Protein AF-A0A7W0RSS4-F1 (afdb_monomer)

Foldseek 3Di:
DDLQLVVLPPDDQPQPDPADDFWDKDQDKDKDKDKDKDFADPQKAWDPDDAPDWDDDPLQKTWDWDWDADPVRGIIIIIIIIIGGNRDRIDIGDRVCSVVVSVRSVSVSVRSRDDIDMDGHDPPPPPPDDDDDD

pLDDT: mean 87.84, std 14.44, range [37.19, 98.19]

Radius of gyration: 21.71 Å; Cα contacts (8 Å, |Δi|>4): 218; chains: 1; bounding box: 65×27×67 Å

Sequence (134 aa):
FVQPAFFQYGLKPLFATSDRKSEIYFHYSWFEEDSIEISLPEGYALDNPDAPMPLTAGEVSKYNVKLTRTADGRTLIYHRSFYFGDNKSVQIFPLSSYPTVKQYFEEVQKRDAHTITLKQGAATTAAGSKPPSN

Nearest PDB structures (foldseek):
  5vky-assembly1_A  TM=5.905E-01  e=3.465E+00  Saccharomyces cerevisiae JAY291
  5vky-assembly1_B  TM=4.820E-01  e=2.150E+00  Saccharomyces cerevisiae JAY291
  9gnm-assembly1_A  TM=2.982E-01  e=9.905E-01  Escherichia coli
  4im8-assembly1_A  TM=2.880E-01  e=1.504E+00  Mus musculus
  8pk0-assembly1_f  TM=1.920E-01  e=9.905E-01  Homo sapiens

Structure (mmCIF, N/CA/C/O backbone):
data_AF-A0A7W0RSS4-F1
#
_entry.id   AF-A0A7W0RSS4-F1
#
loop_
_atom_site.group_PDB
_atom_site.id
_atom_site.type_symbol
_atom_site.label_atom_id
_atom_site.label_alt_id
_atom_site.label_comp_id
_atom_site.label_asym_id
_atom_site.label_entity_id
_atom_site.label_seq_id
_atom_site.pdbx_PDB_ins_code
_atom_site.Cartn_x
_atom_site.Cartn_y
_atom_site.Cartn_z
_atom_site.occupancy
_atom_site.B_iso_or_equiv
_atom_site.auth_seq_id
_atom_site.auth_comp_id
_atom_site.auth_asym_id
_atom_site.auth_atom_id
_atom_site.pdbx_PDB_model_num
ATOM 1 N N . PHE A 1 1 ? -10.935 -8.790 13.056 1.00 89.25 1 PHE A N 1
ATOM 2 C CA . PHE A 1 1 ? -9.926 -7.927 12.413 1.00 89.25 1 PHE A CA 1
ATOM 3 C C . PHE A 1 1 ? -10.564 -7.273 11.200 1.00 89.25 1 PHE A C 1
ATOM 5 O O . PHE A 1 1 ? -11.577 -7.774 10.724 1.00 89.25 1 PHE A O 1
ATOM 12 N N . VAL A 1 2 ? -10.000 -6.172 10.722 1.00 92.94 2 VAL A N 1
ATOM 13 C CA . VAL A 1 2 ? -10.402 -5.495 9.483 1.00 92.94 2 VAL A CA 1
ATOM 14 C C . VAL A 1 2 ? -9.159 -5.249 8.633 1.00 92.94 2 VAL A C 1
ATOM 16 O O . VAL A 1 2 ? -8.091 -5.014 9.189 1.00 92.94 2 VAL A O 1
ATOM 19 N N . GLN A 1 3 ? -9.279 -5.314 7.308 1.00 95.25 3 GLN A N 1
ATOM 20 C CA . GLN A 1 3 ? -8.219 -4.912 6.379 1.00 95.25 3 GLN A CA 1
ATOM 21 C C . GLN A 1 3 ? -8.653 -3.598 5.714 1.00 95.25 3 GLN A C 1
ATOM 23 O O . GLN A 1 3 ? -9.539 -3.630 4.859 1.00 95.25 3 GLN A O 1
ATOM 28 N N . PRO A 1 4 ? -8.106 -2.441 6.132 1.00 95.88 4 PRO A N 1
ATOM 29 C CA . PRO A 1 4 ? -8.667 -1.149 5.743 1.00 95.88 4 PRO A CA 1
ATOM 30 C C . PRO A 1 4 ? -8.476 -0.780 4.274 1.00 95.88 4 PRO A C 1
ATOM 32 O O . PRO A 1 4 ? -9.284 -0.025 3.748 1.00 95.88 4 PRO A O 1
ATOM 35 N N . ALA A 1 5 ? -7.448 -1.314 3.604 1.00 96.88 5 ALA A N 1
ATOM 36 C CA . ALA A 1 5 ? -7.204 -1.108 2.176 1.00 96.88 5 ALA A CA 1
ATOM 37 C C . ALA A 1 5 ? -8.206 -1.912 1.321 1.00 96.88 5 ALA A C 1
ATOM 39 O O . ALA A 1 5 ? -7.834 -2.826 0.586 1.00 96.88 5 ALA A O 1
ATOM 40 N N . PHE A 1 6 ? -9.498 -1.605 1.454 1.00 96.31 6 PHE A N 1
ATOM 41 C CA . PHE A 1 6 ? -10.601 -2.401 0.912 1.00 96.31 6 PHE A CA 1
ATOM 42 C C . PHE A 1 6 ? -10.485 -2.631 -0.601 1.00 96.31 6 PHE A C 1
ATOM 44 O O . PHE A 1 6 ? -10.621 -3.762 -1.058 1.00 96.31 6 PHE A O 1
ATOM 51 N N . PHE A 1 7 ? -10.159 -1.589 -1.373 1.00 96.31 7 PHE A N 1
ATOM 52 C CA . PHE A 1 7 ? -10.011 -1.685 -2.833 1.00 96.31 7 PHE A CA 1
ATOM 53 C C . PHE A 1 7 ? -8.800 -2.513 -3.280 1.00 96.31 7 PHE A C 1
ATOM 55 O O . PHE A 1 7 ? -8.756 -2.971 -4.418 1.00 96.31 7 PHE A O 1
ATOM 62 N N . GLN A 1 8 ? -7.847 -2.742 -2.376 1.00 96.44 8 GLN A N 1
ATOM 63 C CA . GLN A 1 8 ? -6.639 -3.524 -2.629 1.00 96.44 8 GLN A CA 1
ATOM 64 C C . GLN A 1 8 ? -6.790 -4.984 -2.158 1.00 96.44 8 GLN A C 1
ATOM 66 O O . GLN A 1 8 ? -5.908 -5.820 -2.380 1.00 96.44 8 GLN A O 1
ATOM 71 N N . TYR A 1 9 ? -7.913 -5.318 -1.510 1.00 93.50 9 TYR A N 1
ATOM 72 C CA . TYR A 1 9 ? -8.166 -6.648 -0.970 1.00 93.50 9 TYR A CA 1
ATOM 73 C C . TYR A 1 9 ? -8.241 -7.706 -2.076 1.00 93.50 9 TYR A C 1
ATOM 75 O O . TYR A 1 9 ? -8.997 -7.586 -3.038 1.00 93.50 9 TYR A O 1
ATOM 83 N N . GLY A 1 10 ? -7.474 -8.787 -1.917 1.00 91.00 10 GLY A N 1
ATOM 84 C CA . GLY A 1 10 ? -7.508 -9.932 -2.831 1.00 91.00 10 GLY A CA 1
ATOM 85 C C . GLY A 1 10 ? -6.893 -9.680 -4.212 1.00 91.00 10 GLY A C 1
ATOM 86 O O . GLY A 1 10 ? -6.927 -10.580 -5.056 1.00 91.00 10 GLY A O 1
ATOM 87 N N . LEU A 1 11 ? -6.306 -8.502 -4.458 1.00 93.44 11 LEU A N 1
ATOM 88 C CA . LEU A 1 11 ? -5.584 -8.244 -5.699 1.00 93.44 11 LEU A CA 1
ATOM 89 C C . LEU A 1 11 ? -4.372 -9.172 -5.820 1.00 93.44 11 LEU A C 1
ATOM 91 O O . LEU A 1 11 ? -3.636 -9.420 -4.861 1.00 93.44 11 LEU A O 1
ATOM 95 N N . LYS A 1 12 ? -4.158 -9.689 -7.031 1.00 94.25 12 LYS A N 1
ATOM 96 C CA . LYS A 1 12 ? -2.971 -10.486 -7.358 1.00 94.25 12 LYS A CA 1
ATOM 97 C C . LYS A 1 12 ? -1.748 -9.569 -7.492 1.00 94.25 12 LYS A C 1
ATOM 99 O O . LYS A 1 12 ? -1.913 -8.414 -7.883 1.00 94.25 12 LYS A O 1
ATOM 104 N N . PRO A 1 13 ? -0.526 -10.074 -7.238 1.00 93.62 13 PRO A N 1
ATOM 105 C CA . PRO A 1 13 ? 0.690 -9.299 -7.463 1.00 93.62 13 PRO A CA 1
ATOM 106 C C . PRO A 1 13 ? 0.757 -8.760 -8.898 1.00 93.62 13 PRO A C 1
ATOM 108 O O . PRO A 1 13 ? 0.620 -9.528 -9.853 1.00 93.62 13 PRO A O 1
ATOM 111 N N . LEU A 1 14 ? 1.013 -7.455 -9.050 1.00 92.75 14 LEU A N 1
ATOM 112 C CA . LEU A 1 14 ? 1.128 -6.804 -10.363 1.00 92.75 14 LEU A CA 1
ATOM 113 C C . LEU A 1 14 ? 2.293 -7.381 -11.189 1.00 92.75 14 LEU A C 1
ATOM 115 O O . LEU A 1 14 ? 2.188 -7.551 -12.403 1.00 92.75 14 LEU A O 1
ATOM 119 N N . PHE A 1 15 ? 3.394 -7.734 -10.518 1.00 93.56 15 PHE A N 1
ATOM 120 C CA . PHE A 1 15 ? 4.595 -8.327 -11.111 1.00 93.56 15 PHE A CA 1
ATOM 121 C C . PHE A 1 15 ? 4.863 -9.727 -10.540 1.00 93.56 15 PHE A C 1
ATOM 123 O O . PHE A 1 15 ? 5.749 -9.917 -9.714 1.00 93.56 15 PHE A O 1
ATOM 130 N N . ALA A 1 16 ? 4.094 -10.726 -10.983 1.00 89.69 16 ALA A N 1
ATOM 131 C CA . ALA A 1 16 ? 4.164 -12.082 -10.427 1.00 89.69 16 ALA A CA 1
ATOM 132 C C . ALA A 1 16 ? 5.391 -12.910 -10.872 1.00 89.69 16 ALA A C 1
ATOM 134 O O . ALA A 1 16 ? 5.819 -13.809 -10.148 1.00 89.69 16 ALA A O 1
ATOM 135 N N . THR A 1 17 ? 5.967 -12.648 -12.049 1.00 92.62 17 THR A N 1
ATOM 136 C CA . THR A 1 17 ? 7.076 -13.459 -12.585 1.00 92.62 17 THR A CA 1
ATOM 137 C C . THR A 1 17 ? 8.398 -13.158 -11.872 1.00 92.62 17 THR A C 1
ATOM 139 O O . THR A 1 17 ? 8.593 -12.077 -11.327 1.00 92.62 17 THR A O 1
ATOM 142 N N . SER A 1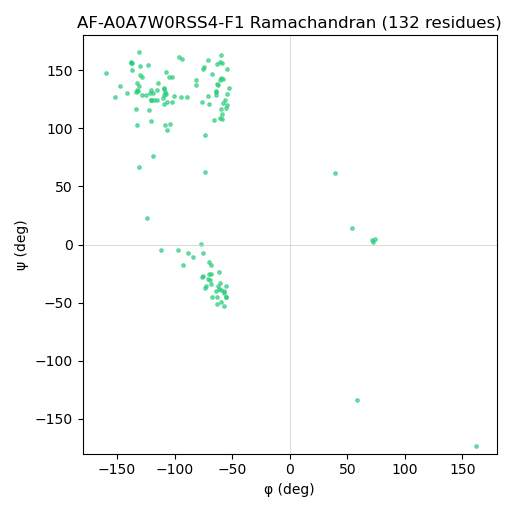 18 ? 9.315 -14.126 -11.789 1.00 88.31 18 SER A N 1
ATOM 143 C CA . SER A 1 18 ? 10.689 -13.876 -11.310 1.00 88.31 18 SER A CA 1
ATOM 144 C C . SER A 1 18 ? 11.507 -13.111 -12.341 1.00 88.31 18 SER A C 1
ATOM 146 O O . SER A 1 18 ? 12.294 -12.242 -11.984 1.00 88.31 18 SER A O 1
ATOM 148 N N . ASP A 1 19 ? 11.257 -13.412 -13.614 1.00 88.94 19 ASP A N 1
ATOM 149 C CA . ASP A 1 19 ? 12.032 -12.925 -14.740 1.00 88.94 19 ASP A CA 1
ATOM 150 C C . ASP A 1 19 ? 11.151 -12.178 -15.734 1.00 88.94 19 ASP A C 1
ATOM 152 O O . ASP A 1 19 ? 9.942 -12.413 -15.860 1.00 88.94 19 ASP A O 1
ATOM 156 N N . ARG A 1 20 ? 11.789 -11.274 -16.474 1.00 92.38 20 ARG A N 1
ATOM 157 C CA . ARG A 1 20 ? 11.177 -10.486 -17.539 1.00 92.38 20 ARG A CA 1
ATOM 158 C C . ARG A 1 20 ? 12.143 -10.444 -18.725 1.00 92.38 20 ARG A C 1
ATOM 160 O O . ARG A 1 20 ? 13.351 -10.538 -18.544 1.00 92.38 20 ARG A O 1
ATOM 167 N N . LYS A 1 21 ? 11.618 -10.348 -19.949 1.00 93.12 21 LYS A N 1
ATOM 168 C CA . LYS A 1 21 ? 12.426 -10.269 -21.189 1.00 93.12 21 LYS A CA 1
ATOM 169 C C . LYS A 1 21 ? 12.336 -8.916 -21.893 1.00 93.12 21 LYS A C 1
ATOM 171 O O . LYS A 1 21 ? 13.001 -8.695 -22.897 1.00 93.12 21 LYS A O 1
ATOM 176 N N . SER A 1 22 ? 11.494 -8.030 -21.381 1.00 93.50 22 SER A N 1
ATOM 177 C CA . SER A 1 22 ? 11.199 -6.726 -21.966 1.00 93.50 22 SER A CA 1
ATOM 178 C C . SER A 1 22 ? 11.153 -5.688 -20.861 1.00 93.50 22 SER A C 1
ATOM 180 O O . SER A 1 22 ? 10.882 -6.016 -19.705 1.00 93.50 22 SER A O 1
ATOM 182 N N . GLU A 1 23 ? 11.385 -4.437 -21.219 1.00 93.12 23 GLU A N 1
ATOM 183 C CA . GLU A 1 23 ? 11.293 -3.312 -20.294 1.00 93.12 23 GLU A CA 1
ATOM 184 C C . GLU A 1 23 ? 9.882 -3.185 -19.694 1.00 93.12 23 GLU A C 1
ATOM 186 O O . GLU A 1 23 ? 8.903 -3.796 -20.155 1.00 93.12 23 GLU A O 1
ATOM 191 N N . ILE A 1 24 ? 9.779 -2.430 -18.602 1.00 91.50 24 ILE A N 1
ATOM 192 C CA . ILE A 1 24 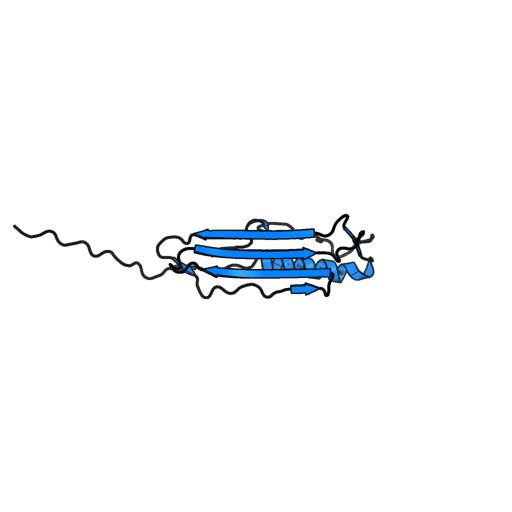? 8.481 -2.059 -18.039 1.00 91.50 24 ILE A CA 1
ATOM 193 C C . ILE A 1 24 ? 8.115 -0.706 -18.614 1.00 91.50 24 ILE A C 1
ATOM 195 O O . ILE A 1 24 ? 8.893 0.236 -18.518 1.00 91.50 24 ILE A O 1
ATOM 199 N N . TYR A 1 25 ? 6.928 -0.626 -19.193 1.00 91.00 25 TYR A N 1
ATOM 200 C CA . TYR A 1 25 ? 6.389 0.601 -19.741 1.00 91.00 25 TYR A CA 1
ATOM 201 C C . TYR A 1 25 ? 5.086 0.929 -19.024 1.00 91.00 25 TYR A C 1
ATOM 203 O O . TYR A 1 25 ? 4.167 0.106 -19.007 1.00 91.00 25 TYR A O 1
ATOM 211 N N . PHE A 1 26 ? 5.016 2.126 -18.449 1.00 88.62 26 PHE A N 1
ATOM 212 C CA . PHE A 1 26 ? 3.780 2.720 -17.960 1.00 88.62 26 PHE A CA 1
ATOM 213 C C . PHE A 1 26 ? 3.421 3.896 -18.859 1.00 88.62 26 PHE A C 1
ATOM 215 O O . PHE A 1 26 ? 4.225 4.804 -19.076 1.00 88.62 26 PHE A O 1
ATOM 222 N N . HIS A 1 27 ? 2.200 3.864 -19.388 1.00 86.62 27 HIS A N 1
ATOM 223 C CA . HIS A 1 27 ? 1.731 4.882 -20.320 1.00 86.62 27 HIS A CA 1
ATOM 224 C C . HIS A 1 27 ? 1.483 6.231 -19.624 1.00 86.62 27 HIS A C 1
ATOM 226 O O . HIS A 1 27 ? 1.688 7.278 -20.229 1.00 86.62 27 HIS A O 1
ATOM 232 N N . TYR A 1 28 ? 1.112 6.204 -18.341 1.00 86.88 28 TYR A N 1
ATOM 233 C CA . TYR A 1 28 ? 0.920 7.387 -17.507 1.00 86.88 28 TYR A CA 1
ATOM 234 C C . TYR A 1 28 ? 1.504 7.165 -16.113 1.00 86.88 28 TYR A C 1
ATOM 236 O O . TYR A 1 28 ? 1.608 6.025 -15.651 1.00 86.88 28 TYR A O 1
ATOM 244 N N . SER A 1 29 ? 1.830 8.264 -15.427 1.00 89.62 29 SER A N 1
ATOM 245 C CA . SER A 1 29 ? 1.971 8.237 -13.972 1.00 89.62 29 SER A CA 1
ATOM 246 C C . SER A 1 29 ? 0.658 7.797 -13.337 1.00 89.62 29 SER A C 1
ATOM 248 O O . SER A 1 29 ? -0.427 8.15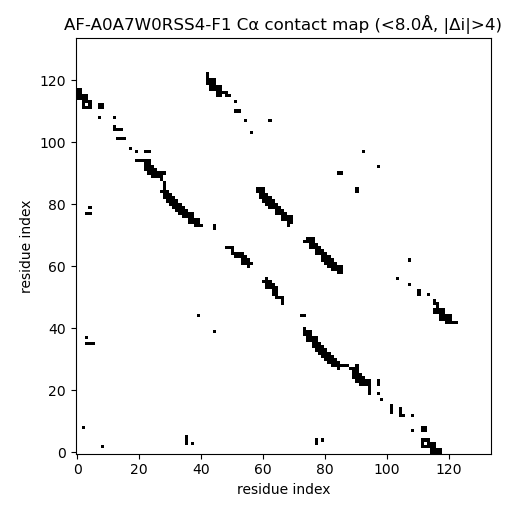1 -13.799 1.00 89.62 29 SER A O 1
ATOM 250 N N . TRP A 1 30 ? 0.773 7.038 -12.261 1.00 89.00 30 TRP A N 1
ATOM 251 C CA . TRP A 1 30 ? -0.356 6.504 -11.524 1.00 89.00 30 TRP A CA 1
ATOM 252 C C . TRP A 1 30 ? -0.478 7.246 -10.199 1.00 89.00 30 TRP A C 1
ATOM 254 O O . TRP A 1 30 ? 0.500 7.389 -9.468 1.00 89.00 30 TRP A O 1
ATOM 264 N N . PHE A 1 31 ? -1.677 7.731 -9.899 1.00 92.69 31 PHE A N 1
ATOM 265 C CA . PHE A 1 31 ? -2.019 8.286 -8.600 1.00 92.69 31 PHE A CA 1
ATOM 266 C C . PHE A 1 31 ? -3.329 7.672 -8.110 1.00 92.69 31 PHE A C 1
ATOM 268 O O . PHE A 1 31 ? -4.279 7.557 -8.883 1.00 92.69 31 PHE A O 1
ATOM 275 N N . GLU A 1 32 ? -3.366 7.301 -6.835 1.00 95.38 32 GLU A N 1
ATOM 276 C CA . GLU A 1 32 ? -4.551 6.822 -6.132 1.00 95.38 32 GLU A CA 1
ATOM 277 C C . GLU A 1 32 ? -4.677 7.530 -4.793 1.00 95.38 32 GLU A C 1
ATOM 279 O O . GLU A 1 32 ? -3.697 7.693 -4.056 1.00 95.38 32 GLU A O 1
ATOM 284 N N . GLU A 1 33 ? -5.911 7.886 -4.463 1.00 97.75 33 GLU A N 1
ATOM 285 C CA . GLU A 1 33 ? -6.280 8.362 -3.145 1.00 97.75 33 GLU A CA 1
ATOM 286 C C . GLU A 1 33 ? -7.554 7.647 -2.706 1.00 97.75 33 GLU A C 1
ATOM 288 O O . GLU A 1 33 ? -8.608 7.799 -3.323 1.00 97.75 33 GLU A O 1
ATOM 293 N N . ASP A 1 34 ? -7.442 6.868 -1.635 1.00 98.00 34 ASP A N 1
ATOM 294 C CA . ASP A 1 34 ? -8.558 6.136 -1.055 1.00 98.00 34 ASP A CA 1
ATOM 295 C C . ASP A 1 34 ? -8.937 6.788 0.276 1.00 98.00 34 ASP A C 1
ATOM 297 O O . ASP A 1 34 ? -8.078 7.019 1.133 1.00 98.00 34 ASP A O 1
ATOM 301 N N . SER A 1 35 ? -10.229 7.045 0.472 1.00 97.81 35 SER A N 1
ATOM 302 C CA . SER A 1 35 ? -10.803 7.452 1.755 1.00 97.81 35 SER A CA 1
ATOM 303 C C . SER A 1 35 ? -11.883 6.453 2.141 1.00 97.81 35 SER A C 1
ATOM 305 O O . SER A 1 35 ? -12.867 6.276 1.424 1.00 97.81 35 SER A O 1
ATOM 307 N N . ILE A 1 36 ? -11.653 5.749 3.246 1.00 97.75 36 ILE A N 1
ATOM 308 C CA . ILE A 1 36 ? -12.500 4.653 3.705 1.00 97.75 36 ILE A CA 1
ATOM 309 C C . ILE A 1 36 ? -12.866 4.908 5.162 1.00 97.75 36 ILE A C 1
ATOM 311 O O . ILE A 1 36 ? -11.997 5.108 6.011 1.00 97.75 36 ILE A O 1
ATOM 315 N N . GLU A 1 37 ? -14.159 4.849 5.454 1.00 97.38 37 GLU A N 1
ATOM 316 C CA . GLU A 1 37 ? -14.689 4.894 6.812 1.00 97.38 37 GLU A CA 1
ATOM 317 C C . GLU A 1 37 ? -15.235 3.522 7.198 1.00 97.38 37 GLU A C 1
ATOM 319 O O . GLU A 1 37 ? -16.023 2.915 6.472 1.00 97.38 37 GLU A O 1
ATOM 324 N N . ILE A 1 38 ? -14.805 3.020 8.353 1.00 96.25 38 ILE A N 1
ATOM 325 C CA . ILE A 1 38 ? -15.205 1.716 8.876 1.00 96.25 38 ILE A CA 1
ATOM 326 C C . ILE A 1 38 ? -15.877 1.933 10.225 1.00 96.25 38 ILE A C 1
ATOM 328 O O . ILE A 1 38 ? -15.212 2.208 11.228 1.00 96.25 38 ILE A O 1
ATOM 332 N N . SER A 1 39 ? -17.198 1.784 10.256 1.00 96.06 39 SER A N 1
ATOM 333 C CA . SER A 1 39 ? -17.960 1.766 11.503 1.00 96.06 39 SER A CA 1
ATOM 334 C C . SER A 1 39 ? -17.691 0.474 12.270 1.00 96.06 39 SER A C 1
ATOM 336 O O . SER A 1 39 ? -17.810 -0.631 11.736 1.00 96.06 39 SER A O 1
ATOM 338 N N . LEU A 1 40 ? -17.323 0.610 13.539 1.00 93.44 40 LEU A N 1
ATOM 339 C CA . LEU A 1 40 ? -17.074 -0.511 14.430 1.00 93.44 40 LEU A CA 1
ATOM 340 C C . LEU A 1 40 ? -18.401 -1.035 14.992 1.00 93.44 40 LEU A C 1
ATOM 342 O O . LEU A 1 40 ? -19.237 -0.233 15.420 1.00 93.44 40 LEU A O 1
ATOM 346 N N . PRO A 1 41 ? -18.591 -2.365 15.056 1.00 92.25 41 PRO A N 1
ATOM 347 C CA . PRO A 1 41 ? -19.755 -2.940 15.713 1.00 92.25 41 PRO A CA 1
ATOM 348 C C . PRO A 1 41 ? -19.850 -2.521 17.184 1.00 92.25 41 PRO A C 1
ATOM 350 O O . PRO A 1 41 ? -18.853 -2.195 17.840 1.00 92.25 41 PRO A O 1
ATOM 353 N N . GLU A 1 42 ? -21.061 -2.569 17.734 1.00 90.62 42 GLU A N 1
ATOM 354 C CA . GLU A 1 42 ? -21.263 -2.301 19.153 1.00 90.62 42 GLU A CA 1
ATOM 355 C C . GLU A 1 42 ? -20.440 -3.264 20.026 1.00 90.62 42 GLU A C 1
ATOM 357 O O . GLU A 1 42 ? -20.257 -4.433 19.696 1.00 90.62 42 GLU A O 1
ATOM 362 N N . GLY A 1 43 ? -19.897 -2.758 21.136 1.00 90.06 43 GLY A N 1
ATOM 363 C CA . GLY A 1 43 ? -19.031 -3.541 22.014 1.00 90.06 43 GLY A CA 1
ATOM 364 C C . GLY A 1 43 ? -17.631 -3.837 21.468 1.00 90.06 43 GLY A C 1
ATOM 365 O O . GLY A 1 43 ? -16.873 -4.487 22.174 1.00 90.06 43 GLY A O 1
ATOM 366 N N . TYR A 1 44 ? -17.240 -3.358 20.281 1.00 91.19 44 TYR A N 1
ATOM 367 C CA . TYR A 1 44 ? -15.869 -3.486 19.774 1.00 91.19 44 TYR A CA 1
ATOM 368 C C . TYR A 1 44 ? -15.112 -2.157 19.808 1.00 91.19 44 TYR A C 1
ATOM 370 O O . TYR A 1 44 ? -15.683 -1.081 19.636 1.00 91.19 44 TYR A O 1
ATOM 378 N N . ALA A 1 45 ? -13.801 -2.249 20.009 1.00 90.50 45 ALA A N 1
ATOM 379 C CA . ALA A 1 45 ? -12.860 -1.141 19.941 1.00 90.50 45 ALA A CA 1
ATOM 380 C C . ALA A 1 45 ? -11.599 -1.568 19.181 1.00 90.50 45 ALA A C 1
ATOM 382 O O . ALA A 1 45 ? -11.260 -2.751 19.134 1.00 90.50 45 ALA A O 1
ATOM 383 N N . LEU A 1 46 ? -10.882 -0.602 18.604 1.00 91.00 46 LEU A N 1
ATOM 384 C CA . LEU A 1 46 ? -9.573 -0.860 18.000 1.00 91.00 46 LEU A CA 1
ATOM 385 C C . LEU A 1 46 ? -8.587 -1.343 19.072 1.00 91.00 46 LEU A C 1
ATOM 387 O O . LEU A 1 46 ? -8.531 -0.775 20.169 1.00 91.00 46 LEU A O 1
ATOM 391 N N . ASP A 1 47 ? -7.799 -2.361 18.747 1.00 87.44 47 ASP A N 1
ATOM 392 C CA . ASP A 1 47 ? -6.717 -2.834 19.603 1.00 87.44 47 ASP A CA 1
ATOM 393 C C . ASP A 1 47 ? -5.372 -2.361 19.053 1.00 87.44 47 ASP A C 1
ATOM 395 O O . ASP A 1 47 ? -4.915 -2.875 18.039 1.00 87.44 47 ASP A O 1
ATOM 399 N N . ASN A 1 48 ? -4.797 -1.330 19.688 1.00 78.19 48 ASN A N 1
ATOM 400 C CA . ASN A 1 48 ? -3.552 -0.662 19.281 1.00 78.19 48 ASN A CA 1
ATOM 401 C C . ASN A 1 48 ? -3.417 -0.494 17.753 1.00 78.19 48 ASN A C 1
ATOM 403 O O . ASN A 1 48 ? -2.489 -1.049 17.172 1.00 78.19 48 ASN A O 1
ATOM 407 N N . PRO A 1 49 ? -4.338 0.240 17.097 1.00 77.50 49 PRO A N 1
ATOM 408 C CA . PRO A 1 49 ? -4.313 0.387 15.647 1.00 77.50 49 PRO A CA 1
ATOM 409 C C . PRO A 1 49 ? -3.061 1.167 15.233 1.00 77.50 49 PRO A C 1
ATOM 411 O O . PRO A 1 49 ? -2.983 2.377 15.452 1.00 77.50 49 PRO A O 1
ATOM 414 N N . ASP A 1 50 ? -2.085 0.481 14.650 1.00 87.94 50 ASP A N 1
ATOM 415 C CA . ASP A 1 50 ? -0.957 1.102 13.976 1.00 87.94 50 ASP A CA 1
ATOM 416 C C . ASP A 1 50 ? -1.243 1.247 12.479 1.00 87.94 50 ASP A C 1
ATOM 418 O O . ASP A 1 50 ? -2.154 0.637 11.922 1.00 87.94 50 ASP A O 1
ATOM 422 N N . ALA A 1 51 ? -0.503 2.144 11.835 1.00 92.06 51 ALA A N 1
ATOM 423 C CA . ALA A 1 51 ? -0.557 2.316 10.395 1.00 92.06 51 ALA A CA 1
ATOM 424 C C . ALA A 1 51 ? 0.690 1.701 9.761 1.00 92.06 51 ALA A C 1
ATOM 426 O O . ALA A 1 51 ? 1.781 1.850 10.319 1.00 92.06 51 ALA A O 1
ATOM 427 N N . PRO A 1 52 ? 0.576 1.098 8.563 1.00 95.00 52 PRO A N 1
ATOM 428 C CA . PRO A 1 52 ? 1.742 0.722 7.785 1.00 95.00 52 PRO A CA 1
ATOM 429 C C . PRO A 1 52 ? 2.685 1.908 7.606 1.00 95.00 52 PRO A C 1
ATOM 431 O O . PRO A 1 52 ? 2.261 3.010 7.247 1.00 95.00 52 PRO A O 1
ATOM 434 N N . MET A 1 53 ? 3.976 1.661 7.809 1.00 95.56 53 MET A N 1
ATOM 435 C CA . MET A 1 53 ? 4.990 2.690 7.620 1.00 95.56 53 MET A CA 1
ATOM 436 C C . MET A 1 53 ? 5.002 3.195 6.168 1.00 95.56 53 MET A C 1
ATOM 438 O O . MET A 1 53 ? 4.881 2.377 5.241 1.00 95.56 53 MET A O 1
ATOM 442 N N . PRO A 1 54 ? 5.210 4.510 5.951 1.00 97.19 54 PRO A N 1
ATOM 443 C CA . PRO A 1 54 ? 5.362 5.067 4.614 1.00 97.19 54 PRO A CA 1
ATOM 444 C C . PRO A 1 54 ? 6.467 4.357 3.828 1.00 97.19 54 PRO A C 1
ATOM 446 O O . PRO A 1 54 ? 7.443 3.862 4.397 1.00 97.19 54 PRO A O 1
ATOM 449 N N . LEU A 1 55 ? 6.321 4.327 2.507 1.00 97.56 55 LEU A N 1
ATOM 450 C CA . LEU A 1 55 ? 7.288 3.717 1.600 1.00 97.56 55 LEU A CA 1
ATOM 451 C C . LEU A 1 55 ? 7.571 4.672 0.444 1.00 97.56 55 LEU A C 1
ATOM 453 O O . LEU A 1 55 ? 6.652 5.217 -0.164 1.00 97.56 55 LEU A O 1
ATOM 457 N N . THR A 1 56 ? 8.846 4.869 0.128 1.00 95.06 56 THR A N 1
ATOM 458 C CA . THR A 1 56 ? 9.290 5.751 -0.956 1.00 95.06 56 THR A CA 1
ATOM 459 C C . THR A 1 56 ? 10.289 5.036 -1.858 1.00 95.06 56 THR A C 1
ATOM 461 O O . THR A 1 56 ? 10.992 4.125 -1.426 1.00 95.06 56 THR A O 1
ATOM 464 N N . ALA A 1 57 ? 10.351 5.460 -3.118 1.00 91.75 57 ALA A N 1
ATOM 465 C CA . ALA A 1 57 ? 11.362 5.042 -4.086 1.00 91.75 57 ALA A CA 1
ATOM 466 C C . ALA A 1 57 ? 11.956 6.286 -4.760 1.00 91.75 57 ALA A C 1
ATOM 468 O O . ALA A 1 57 ? 11.715 6.559 -5.934 1.00 91.75 57 ALA A O 1
ATOM 469 N N . GLY A 1 58 ? 12.679 7.095 -3.978 1.00 88.56 58 GLY A N 1
ATOM 470 C CA . GLY A 1 58 ? 13.138 8.413 -4.423 1.00 88.56 58 GLY A CA 1
ATOM 471 C C . GLY A 1 58 ? 11.960 9.301 -4.835 1.00 88.56 58 GLY A C 1
ATOM 472 O O . GLY A 1 58 ? 10.952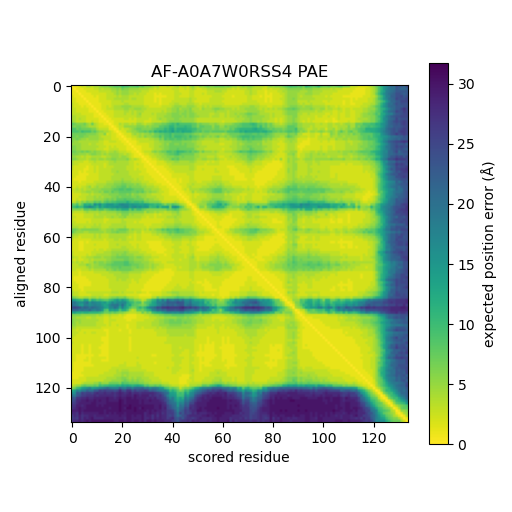 9.359 -4.134 1.00 88.56 58 GLY A O 1
ATOM 473 N N . GLU A 1 59 ? 12.082 9.961 -5.985 1.00 87.25 59 GLU A N 1
ATOM 474 C CA . GLU A 1 59 ? 11.012 10.783 -6.574 1.00 87.25 59 GLU A CA 1
ATOM 475 C C . GLU A 1 59 ? 10.004 9.967 -7.398 1.00 87.25 59 GLU A C 1
ATOM 477 O O . GLU A 1 59 ? 8.951 10.485 -7.755 1.00 87.25 59 GLU A O 1
ATOM 482 N N . VAL A 1 60 ? 10.307 8.692 -7.677 1.00 89.56 60 VAL A N 1
ATOM 483 C CA . VAL A 1 60 ? 9.509 7.831 -8.564 1.00 89.56 60 VAL A CA 1
ATOM 484 C C . VAL A 1 60 ? 8.240 7.341 -7.884 1.00 89.56 60 VAL A C 1
ATOM 486 O O . VAL A 1 60 ? 7.265 7.015 -8.546 1.00 89.56 60 VAL A O 1
ATOM 489 N N . SER A 1 61 ? 8.225 7.207 -6.560 1.00 93.62 61 SER A N 1
ATOM 490 C CA . SER A 1 61 ? 7.029 6.695 -5.904 1.00 93.62 61 SER A CA 1
ATOM 491 C C . SER A 1 61 ? 6.955 7.047 -4.433 1.00 93.62 61 SER A C 1
ATOM 493 O O . SER A 1 61 ? 7.968 7.118 -3.729 1.00 93.62 61 SER A O 1
ATOM 495 N N . LYS A 1 62 ? 5.720 7.231 -3.967 1.00 95.44 62 LYS A N 1
ATOM 496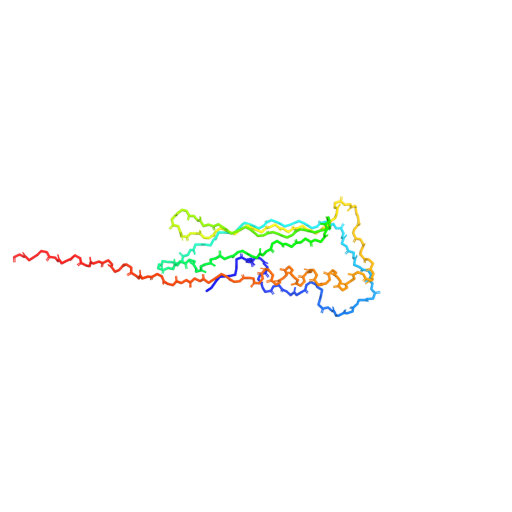 C CA . LYS A 1 62 ? 5.383 7.461 -2.569 1.00 95.44 62 LYS A CA 1
ATOM 497 C C . LYS A 1 62 ? 4.094 6.725 -2.234 1.00 95.44 62 LYS A C 1
ATOM 499 O O . LYS A 1 62 ? 3.085 6.887 -2.910 1.00 95.44 62 LYS A O 1
ATOM 504 N N . TYR A 1 63 ? 4.140 5.975 -1.147 1.00 97.94 63 TYR A N 1
ATOM 505 C CA . TYR A 1 63 ? 3.012 5.314 -0.517 1.00 97.94 63 TYR A CA 1
ATOM 506 C C . TYR A 1 63 ? 2.889 5.821 0.916 1.00 97.94 63 TYR A C 1
ATOM 508 O O . TYR A 1 63 ? 3.882 5.874 1.654 1.00 97.94 63 TYR A O 1
ATOM 516 N N . ASN A 1 64 ? 1.679 6.183 1.324 1.00 98.00 64 ASN A N 1
ATOM 517 C CA . ASN A 1 64 ? 1.411 6.633 2.677 1.00 98.00 64 ASN A CA 1
ATOM 518 C C . ASN A 1 64 ? 0.006 6.240 3.133 1.00 98.00 64 ASN A C 1
ATOM 520 O O . ASN A 1 64 ? -0.968 6.462 2.420 1.00 98.00 64 ASN A O 1
ATOM 524 N N . VAL A 1 65 ? -0.097 5.760 4.372 1.00 97.94 65 VAL A N 1
ATOM 525 C CA . VAL A 1 65 ? -1.371 5.529 5.055 1.00 97.94 65 VAL A CA 1
ATOM 526 C C . VAL A 1 65 ? -1.486 6.468 6.245 1.00 97.94 65 VAL A C 1
ATOM 528 O O . VAL A 1 65 ? -0.527 6.679 6.986 1.00 97.94 65 VAL A O 1
ATOM 531 N N . LYS A 1 66 ? -2.676 7.028 6.444 1.00 97.00 66 LYS A N 1
ATOM 532 C CA . LYS A 1 66 ? -3.086 7.676 7.687 1.00 97.00 66 LYS A CA 1
ATOM 533 C C . LYS A 1 66 ? -4.286 6.926 8.243 1.00 97.00 66 LYS A C 1
ATOM 535 O O . LYS A 1 66 ? -5.258 6.695 7.530 1.00 97.00 66 LYS A O 1
ATOM 540 N N . LEU A 1 67 ? -4.206 6.579 9.519 1.00 95.62 67 LEU A N 1
ATOM 541 C CA . LEU A 1 67 ? -5.297 5.984 10.276 1.00 95.62 67 LEU A CA 1
ATOM 542 C C . LEU A 1 67 ? -5.663 6.927 11.409 1.00 95.62 67 LEU A C 1
ATOM 544 O O . LEU A 1 67 ? -4.813 7.315 12.210 1.00 95.62 67 LEU A O 1
ATOM 548 N N . THR A 1 68 ? -6.928 7.313 11.458 1.00 94.31 68 THR A N 1
ATOM 549 C CA . THR A 1 68 ? -7.488 8.123 12.535 1.00 94.31 68 THR A CA 1
ATOM 550 C C . THR A 1 68 ? -8.779 7.486 13.029 1.00 94.31 68 THR A C 1
ATOM 552 O O . THR A 1 68 ? -9.327 6.566 12.422 1.00 94.31 68 THR A O 1
ATOM 555 N N . ARG A 1 69 ? -9.255 7.933 14.187 1.00 92.06 69 ARG A N 1
ATOM 556 C CA . ARG A 1 69 ? -10.518 7.482 14.765 1.00 92.06 69 ARG A CA 1
ATOM 557 C C . ARG A 1 69 ? -11.355 8.699 15.113 1.00 92.06 69 ARG A C 1
ATOM 559 O O . ARG A 1 69 ? -10.806 9.710 15.554 1.00 92.06 69 ARG A O 1
ATOM 566 N N . THR A 1 70 ? -12.665 8.593 14.944 1.00 92.81 70 THR A N 1
ATOM 567 C CA . THR A 1 70 ? -13.606 9.612 15.416 1.00 92.81 70 THR A CA 1
ATOM 568 C C . THR A 1 70 ? -13.530 9.780 16.935 1.00 92.81 70 THR A C 1
ATOM 570 O O . THR A 1 70 ? -13.094 8.883 17.665 1.00 92.81 70 THR A O 1
ATOM 573 N N . ALA A 1 71 ? -13.953 10.947 17.427 1.00 90.12 71 ALA A N 1
ATOM 574 C CA . ALA A 1 71 ? -13.891 11.287 18.850 1.00 90.12 71 ALA A CA 1
ATOM 575 C C . ALA A 1 71 ? -14.703 10.322 19.734 1.00 90.12 71 ALA A C 1
ATOM 577 O O . ALA A 1 71 ? -14.289 10.010 20.847 1.00 90.12 71 ALA A O 1
ATOM 578 N N . ASP A 1 72 ? -15.819 9.805 19.216 1.00 89.81 72 ASP A N 1
ATOM 579 C CA . ASP A 1 72 ? -16.657 8.794 19.876 1.00 89.81 72 ASP A CA 1
ATOM 580 C C . ASP A 1 72 ? -16.054 7.377 19.854 1.00 89.81 72 ASP A C 1
ATOM 582 O O . ASP A 1 72 ? -16.580 6.455 20.475 1.00 89.81 72 ASP A O 1
ATOM 586 N N . GLY A 1 73 ? -14.945 7.184 19.139 1.00 88.69 73 GLY A N 1
ATOM 587 C CA . GLY A 1 73 ? -14.264 5.908 19.024 1.00 88.69 73 GLY A CA 1
ATOM 588 C C . GLY A 1 73 ? -14.956 4.877 18.129 1.00 88.69 73 G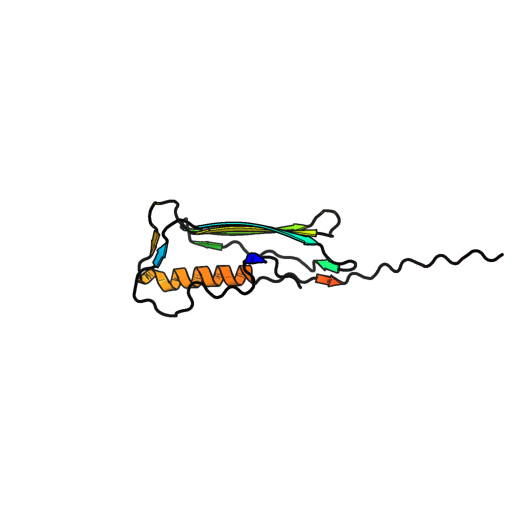LY A C 1
ATOM 589 O O . GLY A 1 73 ? -14.477 3.745 18.068 1.00 88.69 73 GLY A O 1
ATOM 590 N N . ARG A 1 74 ? -16.058 5.233 17.457 1.00 92.00 74 ARG A N 1
ATOM 591 C CA . ARG A 1 74 ? -16.915 4.287 16.724 1.00 92.00 74 ARG A CA 1
ATOM 592 C C . ARG A 1 74 ? -16.563 4.125 15.256 1.00 92.00 74 ARG A C 1
ATOM 594 O O . ARG A 1 74 ? -16.946 3.112 14.682 1.00 92.00 74 ARG A O 1
ATOM 601 N N . THR A 1 75 ? -15.810 5.047 14.669 1.00 95.19 75 THR A N 1
ATOM 602 C CA . THR A 1 75 ? -15.420 4.969 13.261 1.00 95.19 75 THR A CA 1
ATOM 603 C C . THR A 1 75 ? -13.910 5.050 13.131 1.00 95.19 75 THR A C 1
ATOM 605 O O . THR A 1 75 ? -13.264 5.954 13.667 1.00 95.19 75 THR A O 1
ATOM 608 N N . LEU A 1 76 ? -13.344 4.089 12.406 1.00 95.56 76 LEU A N 1
ATOM 609 C CA . LEU A 1 76 ? -11.976 4.145 11.918 1.00 95.56 76 LEU A CA 1
ATOM 610 C C . LEU A 1 76 ? -11.974 4.820 10.547 1.00 95.56 76 LEU A C 1
ATOM 612 O O . LEU A 1 76 ? -12.687 4.386 9.647 1.00 95.56 76 LEU A O 1
ATOM 616 N N . ILE A 1 77 ? -11.152 5.849 10.392 1.00 96.69 77 ILE A N 1
ATOM 617 C CA . ILE A 1 77 ? -10.961 6.566 9.137 1.00 96.69 77 ILE A CA 1
ATOM 618 C C . ILE A 1 77 ? -9.591 6.171 8.593 1.00 96.69 77 ILE A C 1
ATOM 620 O O . ILE A 1 77 ? -8.564 6.328 9.260 1.00 96.69 77 ILE A O 1
ATOM 624 N N . TYR A 1 78 ? -9.584 5.637 7.380 1.00 97.56 78 TYR A N 1
ATOM 625 C CA . TYR A 1 78 ? -8.400 5.212 6.655 1.00 97.56 78 TYR A CA 1
ATOM 626 C C . TYR A 1 78 ? -8.233 6.077 5.411 1.00 97.56 78 TYR A C 1
ATOM 628 O O . TYR A 1 78 ? -9.132 6.162 4.574 1.00 97.56 78 TYR A O 1
ATOM 636 N N . HIS A 1 79 ? -7.064 6.696 5.286 1.00 98.19 79 HIS A N 1
ATOM 637 C CA . HIS A 1 79 ? -6.654 7.401 4.080 1.00 98.19 79 HIS A CA 1
ATOM 638 C C . HIS A 1 79 ? -5.378 6.784 3.532 1.00 98.19 79 HIS A C 1
ATOM 640 O O . HIS A 1 79 ? -4.361 6.748 4.229 1.00 98.19 79 HIS A O 1
ATOM 646 N N . ARG A 1 80 ? -5.409 6.358 2.273 1.00 98.12 80 ARG A N 1
ATOM 647 C CA . ARG A 1 80 ? -4.237 5.877 1.538 1.00 98.12 80 ARG A CA 1
ATOM 648 C C . ARG A 1 80 ? -3.957 6.824 0.394 1.00 98.12 80 ARG A C 1
ATOM 650 O O . ARG A 1 80 ? -4.865 7.168 -0.350 1.00 98.12 80 ARG A O 1
ATOM 657 N N . SER A 1 81 ? -2.700 7.216 0.248 1.00 98.00 81 SER A N 1
ATOM 658 C CA . SER A 1 81 ? -2.218 7.860 -0.964 1.00 98.00 81 SER A CA 1
ATOM 659 C C . SER A 1 81 ? -1.087 7.047 -1.560 1.00 98.00 81 SER A C 1
ATOM 661 O O . SER A 1 81 ? -0.139 6.651 -0.872 1.00 98.00 81 SER A O 1
ATOM 663 N N . PHE A 1 82 ? -1.204 6.792 -2.854 1.00 97.19 82 PHE A N 1
ATOM 664 C CA . PHE A 1 82 ? -0.206 6.086 -3.626 1.00 97.19 82 PHE A CA 1
ATOM 665 C C . PHE A 1 82 ? 0.073 6.855 -4.906 1.00 97.19 82 PHE A C 1
ATOM 667 O O . PHE A 1 82 ? -0.830 7.281 -5.616 1.00 97.19 82 PHE A O 1
ATOM 674 N N . TYR A 1 83 ? 1.349 7.048 -5.188 1.00 94.62 83 TYR A N 1
ATOM 675 C CA . TYR A 1 83 ? 1.821 7.681 -6.401 1.00 94.62 83 TYR A CA 1
ATOM 676 C C . TYR A 1 83 ? 2.946 6.839 -6.975 1.00 94.62 83 TYR A C 1
ATOM 678 O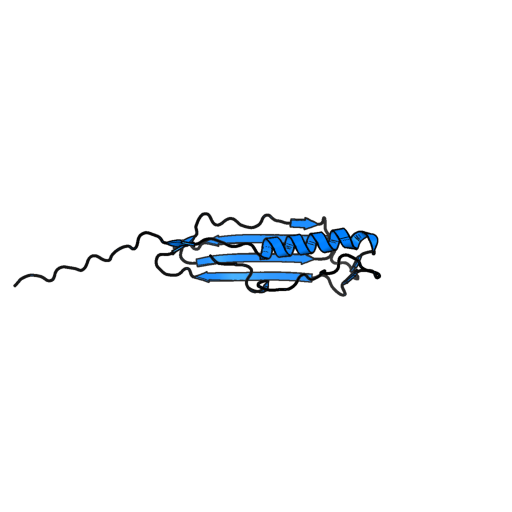 O . TYR A 1 83 ? 3.885 6.515 -6.250 1.00 94.62 83 TYR A O 1
ATOM 686 N N . PHE A 1 84 ? 2.883 6.530 -8.263 1.00 93.06 84 PHE A N 1
ATOM 687 C CA . PHE A 1 84 ? 3.943 5.867 -9.005 1.00 93.06 84 PHE A CA 1
ATOM 688 C C . PHE A 1 84 ? 4.192 6.607 -10.319 1.00 93.06 84 PHE A C 1
ATOM 690 O O . PHE A 1 84 ? 3.441 6.513 -11.293 1.00 93.06 84 PHE A O 1
ATOM 697 N N . GLY A 1 85 ? 5.270 7.372 -10.324 1.00 88.44 85 GLY A N 1
ATOM 698 C CA . GLY A 1 85 ? 5.848 7.998 -11.485 1.00 88.44 85 GLY A CA 1
ATOM 699 C C . GLY A 1 85 ? 6.790 9.137 -11.191 1.00 88.44 85 GLY A C 1
ATOM 700 O O . GLY A 1 85 ? 7.070 9.422 -10.040 1.00 88.44 85 GLY A O 1
ATOM 701 N N . ASP A 1 86 ? 7.256 9.855 -12.205 1.00 73.75 86 ASP A N 1
ATOM 702 C CA . ASP A 1 86 ? 8.040 11.084 -12.002 1.00 73.75 86 ASP A CA 1
ATOM 703 C C . ASP A 1 86 ? 7.437 12.318 -12.705 1.00 73.75 86 ASP A C 1
ATOM 705 O O . ASP A 1 86 ? 8.129 13.301 -12.946 1.00 73.75 86 ASP A O 1
ATOM 709 N N . ASN A 1 87 ? 6.128 12.300 -13.000 1.00 65.31 87 ASN A N 1
ATOM 710 C CA . ASN A 1 87 ? 5.388 13.353 -13.723 1.00 65.31 87 ASN A CA 1
ATOM 711 C C . ASN A 1 87 ? 5.984 13.738 -15.094 1.00 65.31 87 ASN A C 1
ATOM 713 O O . ASN A 1 87 ? 5.586 14.747 -15.680 1.00 65.31 87 ASN A O 1
ATOM 717 N N . LYS A 1 88 ? 6.899 12.928 -15.643 1.00 69.00 88 LYS A N 1
ATOM 718 C CA . LYS A 1 88 ? 7.417 13.064 -17.009 1.00 69.00 88 LYS A CA 1
ATOM 719 C C . LYS A 1 88 ? 6.661 12.143 -17.966 1.00 69.00 88 LYS A C 1
ATOM 721 O O . LYS A 1 88 ? 5.975 11.206 -17.569 1.00 69.00 88 LYS A O 1
ATOM 726 N N . SER A 1 89 ? 6.761 12.456 -19.256 1.00 58.38 89 SER A N 1
ATOM 727 C CA . SER A 1 89 ? 5.806 12.047 -20.295 1.00 58.38 89 SER A CA 1
ATOM 728 C C . SER A 1 89 ? 5.812 10.557 -20.652 1.00 58.38 89 SER A C 1
ATOM 730 O O . SER A 1 89 ? 4.884 10.107 -21.315 1.00 58.38 89 SER A O 1
ATOM 732 N N . VAL A 1 90 ? 6.837 9.798 -20.252 1.00 62.75 90 VAL A N 1
ATOM 733 C CA . VAL A 1 90 ? 6.954 8.359 -20.522 1.00 62.75 90 VAL A CA 1
ATOM 734 C C . VAL A 1 90 ? 7.779 7.697 -19.424 1.00 62.75 90 VAL A C 1
ATOM 736 O O . VAL A 1 90 ? 8.918 8.093 -19.185 1.00 62.75 90 VAL A O 1
ATOM 739 N N . GLN A 1 91 ? 7.235 6.645 -18.813 1.00 80.81 91 GLN A N 1
ATOM 740 C CA . GLN A 1 91 ? 7.953 5.851 -17.826 1.00 80.81 91 GLN A CA 1
ATOM 741 C C . GLN A 1 91 ? 8.366 4.504 -18.394 1.00 80.81 91 GLN A C 1
ATOM 743 O O . GLN A 1 91 ? 7.577 3.559 -18.458 1.00 80.81 91 GLN A O 1
ATOM 748 N N . ILE A 1 92 ? 9.629 4.443 -18.808 1.00 89.44 92 ILE A N 1
ATOM 749 C CA . ILE A 1 92 ? 10.295 3.214 -19.220 1.00 89.44 92 ILE A CA 1
ATOM 750 C C . ILE A 1 92 ? 11.317 2.853 -18.149 1.00 89.44 92 ILE A C 1
ATOM 752 O O . ILE A 1 92 ? 12.235 3.620 -17.863 1.00 89.44 92 ILE A O 1
ATOM 756 N N . PHE A 1 93 ? 11.160 1.667 -17.574 1.00 90.12 93 PHE A N 1
ATOM 757 C CA . PHE A 1 93 ? 12.110 1.091 -16.637 1.00 90.12 93 PHE A CA 1
ATOM 758 C C . PHE A 1 93 ? 12.940 0.026 -17.361 1.00 90.12 93 PHE A C 1
ATOM 760 O O . PHE A 1 93 ? 12.360 -0.934 -17.891 1.00 90.12 93 PHE A O 1
ATOM 767 N N . PRO A 1 94 ? 14.282 0.155 -17.377 1.00 92.62 94 PRO A N 1
ATOM 768 C CA . PRO A 1 94 ? 15.146 -0.799 -18.057 1.00 92.62 94 PRO A CA 1
ATOM 769 C C . PRO A 1 94 ? 15.031 -2.176 -17.412 1.00 92.62 94 PRO A C 1
ATOM 771 O O . PRO A 1 94 ? 14.743 -2.297 -16.217 1.00 92.62 94 PRO A O 1
ATOM 774 N N . LEU A 1 95 ? 15.325 -3.228 -18.177 1.00 94.19 95 LEU A N 1
ATOM 775 C CA . LEU A 1 95 ? 15.185 -4.605 -17.701 1.00 94.19 95 LEU A CA 1
ATOM 776 C C . LEU A 1 95 ? 15.962 -4.881 -16.400 1.00 94.19 95 LEU A C 1
ATOM 778 O O . LEU A 1 95 ? 15.474 -5.595 -15.527 1.00 94.19 95 LEU A O 1
ATOM 782 N N . SER A 1 96 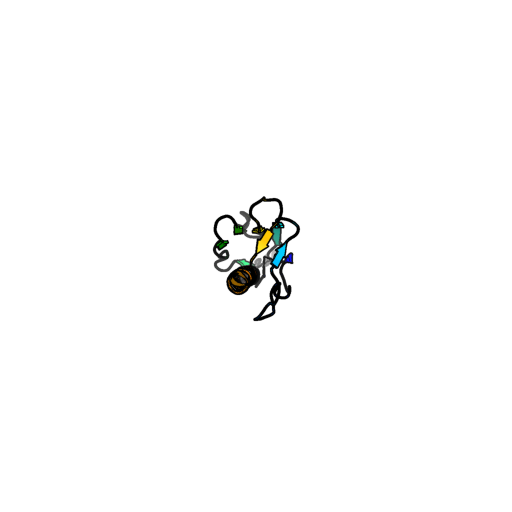? 17.132 -4.261 -16.234 1.00 93.88 96 SER A N 1
ATOM 783 C CA . SER A 1 96 ? 17.965 -4.368 -15.029 1.00 93.88 96 SER A CA 1
ATOM 784 C C . SER A 1 96 ? 17.284 -3.864 -13.752 1.00 93.88 96 SER A C 1
ATOM 786 O O . SER A 1 96 ? 17.648 -4.293 -12.661 1.00 93.88 96 SER A O 1
ATOM 788 N N . SER A 1 97 ? 16.288 -2.983 -13.867 1.00 92.25 97 SER A N 1
ATOM 789 C CA . SER A 1 97 ? 15.545 -2.442 -12.722 1.00 92.25 97 SER A CA 1
ATOM 790 C C . SER A 1 97 ? 14.342 -3.294 -12.310 1.00 92.25 97 SER A C 1
ATOM 792 O O . SER A 1 97 ? 13.737 -3.033 -11.269 1.00 92.25 97 SER A O 1
ATOM 794 N N . TYR A 1 98 ? 13.996 -4.327 -13.090 1.00 94.19 98 TYR A N 1
ATOM 795 C CA . TYR A 1 98 ? 12.813 -5.149 -12.840 1.00 94.19 98 TYR A CA 1
ATOM 796 C C . TYR A 1 98 ? 12.758 -5.763 -11.430 1.00 94.19 98 TYR A C 1
ATOM 798 O O . TYR A 1 98 ? 11.700 -5.645 -10.809 1.00 94.19 98 TYR A O 1
ATOM 806 N N . PRO A 1 99 ? 13.846 -6.343 -10.874 1.00 94.50 99 PRO A N 1
ATOM 807 C CA . PRO A 1 99 ? 13.817 -6.879 -9.513 1.00 94.50 99 PRO A CA 1
ATOM 808 C C . PRO A 1 99 ? 13.415 -5.820 -8.479 1.00 94.50 99 PRO A C 1
ATOM 810 O O . PRO A 1 99 ? 12.578 -6.085 -7.619 1.00 94.50 99 PRO A O 1
ATOM 813 N N . THR A 1 100 ? 13.936 -4.598 -8.615 1.00 93.31 100 THR A N 1
ATOM 814 C CA . THR A 1 100 ? 13.628 -3.472 -7.724 1.00 93.31 100 THR A CA 1
ATOM 815 C C . THR A 1 100 ? 12.179 -3.014 -7.863 1.00 93.31 100 THR A C 1
ATOM 817 O O . THR A 1 100 ? 11.502 -2.820 -6.856 1.00 93.31 100 THR A O 1
ATOM 820 N N . VAL A 1 101 ? 11.674 -2.866 -9.094 1.00 93.81 101 VAL A N 1
ATOM 821 C CA . VAL A 1 101 ? 10.273 -2.469 -9.326 1.00 93.81 101 VAL A CA 1
ATOM 822 C C . VAL A 1 101 ? 9.324 -3.530 -8.776 1.00 93.81 101 VAL A C 1
ATOM 824 O O . VAL A 1 101 ? 8.375 -3.201 -8.069 1.00 93.81 101 VAL A O 1
ATOM 827 N N . LYS A 1 102 ? 9.599 -4.811 -9.037 1.00 95.56 102 LYS A N 1
ATOM 828 C CA . LYS A 1 102 ? 8.815 -5.917 -8.488 1.00 95.56 102 LYS A CA 1
ATOM 829 C C . LYS A 1 102 ? 8.790 -5.875 -6.960 1.00 95.56 102 LYS A C 1
ATOM 831 O O . LYS A 1 102 ? 7.706 -5.851 -6.384 1.00 95.56 102 LYS A O 1
ATOM 836 N N . GLN A 1 103 ? 9.960 -5.813 -6.323 1.00 95.94 103 GLN A N 1
ATOM 837 C CA . GLN A 1 103 ? 10.070 -5.761 -4.866 1.00 95.94 103 GLN A CA 1
ATOM 838 C C . GLN A 1 103 ? 9.301 -4.567 -4.288 1.00 95.94 103 GLN A C 1
ATOM 840 O O . GLN A 1 103 ? 8.631 -4.705 -3.270 1.00 95.94 103 GLN A O 1
ATOM 845 N N . TYR A 1 104 ? 9.346 -3.407 -4.947 1.00 96.19 104 TYR A N 1
ATOM 846 C CA . TYR A 1 104 ? 8.589 -2.234 -4.517 1.00 96.19 104 TYR A CA 1
ATOM 847 C C . TYR A 1 104 ? 7.077 -2.501 -4.479 1.00 96.19 104 TYR A C 1
ATOM 849 O O . TYR A 1 104 ? 6.432 -2.242 -3.465 1.00 96.19 104 TYR A O 1
ATOM 857 N N . PHE A 1 105 ? 6.507 -3.069 -5.545 1.00 96.44 105 PHE A N 1
ATOM 858 C CA . PHE A 1 105 ? 5.075 -3.382 -5.582 1.00 96.44 105 PHE A CA 1
ATOM 859 C C . PHE A 1 105 ? 4.682 -4.522 -4.635 1.00 96.44 105 PHE A C 1
ATOM 861 O O . PHE A 1 105 ? 3.580 -4.502 -4.092 1.00 96.44 105 PHE A O 1
ATOM 868 N N . GLU A 1 106 ? 5.572 -5.481 -4.371 1.00 97.12 106 GLU A N 1
ATOM 869 C CA . GLU A 1 106 ? 5.364 -6.481 -3.314 1.00 97.12 106 GLU A CA 1
ATOM 870 C C . GLU A 1 106 ? 5.318 -5.828 -1.924 1.00 97.12 106 GLU A C 1
ATOM 872 O O . GLU A 1 106 ? 4.494 -6.189 -1.087 1.00 97.12 106 GLU A O 1
ATOM 877 N N . GLU A 1 107 ? 6.172 -4.836 -1.672 1.00 97.50 107 GLU A N 1
ATOM 878 C CA . GLU A 1 107 ? 6.188 -4.068 -0.427 1.00 97.50 107 GLU A CA 1
ATOM 879 C C . GLU A 1 107 ? 4.955 -3.167 -0.261 1.00 97.50 107 GLU A C 1
ATOM 881 O O . GLU A 1 107 ? 4.462 -3.014 0.862 1.00 97.50 107 GLU A O 1
ATOM 886 N N . VAL A 1 108 ? 4.422 -2.613 -1.354 1.00 97.44 108 VAL A N 1
ATOM 887 C CA . VAL A 1 108 ? 3.114 -1.933 -1.364 1.00 97.44 108 VAL A CA 1
ATOM 888 C C . VAL A 1 108 ? 2.009 -2.930 -1.018 1.00 97.44 108 VAL A C 1
ATOM 890 O O . VAL A 1 108 ? 1.272 -2.712 -0.060 1.00 97.44 108 VAL A O 1
ATOM 893 N N . GLN A 1 109 ? 1.958 -4.078 -1.700 1.00 97.00 109 GLN A N 1
ATOM 894 C CA . GLN A 1 109 ? 0.940 -5.101 -1.457 1.00 97.00 109 GLN A CA 1
ATOM 895 C C . GLN A 1 109 ? 0.970 -5.630 -0.013 1.00 97.00 109 GLN A C 1
ATOM 897 O O . GLN A 1 109 ? -0.080 -5.830 0.591 1.00 97.00 109 GLN A O 1
ATOM 902 N N . LYS A 1 110 ? 2.157 -5.816 0.582 1.00 96.44 110 LYS A N 1
ATOM 903 C CA . LYS A 1 110 ? 2.300 -6.195 2.001 1.00 96.44 110 LYS A CA 1
ATOM 904 C C . LYS A 1 110 ? 1.705 -5.153 2.951 1.00 96.44 110 LYS A C 1
ATOM 906 O O . LYS A 1 110 ? 1.118 -5.525 3.963 1.00 96.44 110 LYS A O 1
ATOM 911 N N . ARG A 1 111 ? 1.851 -3.860 2.645 1.00 97.06 111 ARG A N 1
ATOM 912 C CA . ARG A 1 111 ? 1.270 -2.764 3.441 1.00 97.06 111 ARG A CA 1
ATOM 913 C C . ARG A 1 111 ? -0.240 -2.667 3.245 1.00 97.06 111 ARG A C 1
ATOM 915 O O . ARG A 1 111 ? -0.950 -2.442 4.219 1.00 97.06 111 ARG A O 1
ATOM 922 N N . ASP A 1 112 ? -0.724 -2.906 2.031 1.00 97.06 112 ASP A N 1
ATOM 923 C CA . ASP A 1 112 ? -2.155 -2.987 1.719 1.00 97.06 112 ASP A CA 1
ATOM 924 C C . ASP A 1 112 ? -2.816 -4.228 2.357 1.00 97.06 112 ASP A C 1
ATOM 926 O O . ASP A 1 112 ? -4.003 -4.221 2.685 1.00 97.06 112 ASP A O 1
ATOM 930 N N . ALA A 1 113 ? -2.038 -5.282 2.619 1.00 95.69 113 ALA A N 1
ATOM 931 C CA . ALA A 1 113 ? -2.458 -6.463 3.373 1.00 95.69 113 ALA A CA 1
ATOM 932 C C . ALA A 1 113 ? -2.508 -6.254 4.900 1.00 95.69 113 ALA A C 1
ATOM 934 O O . ALA A 1 113 ? -2.830 -7.190 5.633 1.00 95.69 113 ALA A O 1
ATOM 935 N N . HIS A 1 114 ? -2.191 -5.056 5.403 1.00 95.19 114 HIS A N 1
ATOM 936 C CA . HIS A 1 114 ? -2.168 -4.788 6.836 1.00 95.19 114 HIS A CA 1
ATOM 937 C C . HIS A 1 114 ? -3.558 -4.923 7.470 1.00 95.19 114 HIS A C 1
ATOM 939 O O . HIS A 1 114 ? -4.548 -4.349 7.008 1.00 95.19 114 HIS A O 1
ATOM 945 N N . THR A 1 115 ? -3.615 -5.667 8.571 1.00 94.62 115 THR A N 1
ATOM 946 C CA . THR A 1 115 ? -4.844 -5.945 9.311 1.00 94.62 115 THR A CA 1
ATOM 947 C C . THR A 1 115 ? -4.854 -5.222 10.645 1.00 94.62 115 THR A C 1
ATOM 949 O O . THR A 1 115 ? -3.903 -5.330 11.412 1.00 94.62 115 THR A O 1
ATOM 952 N N . ILE A 1 116 ? -5.981 -4.601 10.972 1.00 94.12 116 ILE A N 1
ATOM 953 C CA . ILE A 1 116 ? -6.222 -3.983 12.272 1.00 94.12 116 ILE A CA 1
ATOM 954 C C . ILE A 1 116 ? -7.079 -4.916 13.121 1.00 94.12 116 ILE A C 1
ATOM 956 O O . ILE A 1 116 ? -8.155 -5.375 12.711 1.00 94.12 116 ILE A O 1
ATOM 960 N N . THR A 1 117 ? -6.608 -5.196 14.330 1.00 93.88 117 THR A N 1
ATOM 961 C CA . THR A 1 117 ? -7.330 -6.034 15.286 1.00 93.88 117 THR A CA 1
ATOM 962 C C . THR A 1 117 ? -8.393 -5.217 16.015 1.00 93.88 117 THR A C 1
ATOM 964 O O . THR A 1 117 ? -8.203 -4.051 16.359 1.00 93.88 117 THR A O 1
ATOM 967 N N . LEU A 1 118 ? -9.543 -5.852 16.242 1.00 93.12 118 LEU A N 1
ATOM 968 C CA . LEU A 1 118 ? -10.606 -5.319 17.083 1.00 93.12 118 LEU A CA 1
ATOM 969 C C . LEU A 1 118 ? -10.651 -6.158 18.354 1.00 93.12 118 LEU A C 1
ATOM 971 O O . LEU A 1 118 ? -10.666 -7.387 18.265 1.00 93.12 118 LEU A O 1
ATOM 975 N N . LYS A 1 119 ? -10.723 -5.505 19.509 1.00 92.06 119 LYS A N 1
ATOM 976 C CA . LYS A 1 119 ? -11.013 -6.153 20.786 1.00 92.06 119 LYS A CA 1
ATOM 977 C C . LYS A 1 119 ? -12.455 -5.899 21.181 1.00 92.06 119 LYS A C 1
ATOM 979 O O . LYS A 1 119 ? -12.987 -4.812 20.956 1.00 92.06 119 LYS A O 1
ATOM 984 N N . GLN A 1 120 ? -13.072 -6.894 21.797 1.00 90.25 120 GLN A N 1
ATOM 985 C CA . GLN A 1 120 ? -14.362 -6.710 22.437 1.00 90.25 120 GLN A CA 1
ATOM 986 C C . GLN A 1 120 ? -14.138 -5.960 23.757 1.00 90.25 120 GLN A C 1
ATOM 988 O O . GLN A 1 120 ? -13.337 -6.378 24.593 1.00 90.25 120 GLN A O 1
ATOM 993 N N . GLY A 1 121 ? -14.792 -4.815 23.922 1.00 76.38 121 GLY A N 1
ATOM 994 C CA . GLY A 1 121 ? -14.903 -4.139 25.206 1.00 76.38 121 GLY A CA 1
ATOM 995 C C . GLY A 1 121 ? -15.828 -4.917 26.140 1.00 76.38 121 GLY A C 1
ATOM 996 O O . GLY A 1 121 ? -16.669 -5.698 25.692 1.00 76.38 121 GLY A O 1
ATOM 997 N N . ALA A 1 122 ? -15.695 -4.696 27.448 1.00 58.69 122 ALA A N 1
ATOM 998 C CA . ALA A 1 122 ? -16.665 -5.220 28.400 1.00 58.69 122 ALA A CA 1
ATOM 999 C C . ALA 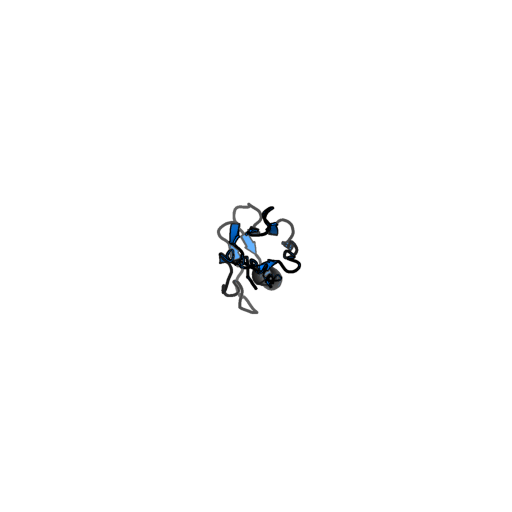A 1 122 ? -18.057 -4.686 28.029 1.00 58.69 122 ALA A C 1
ATOM 1001 O O . ALA A 1 122 ? -18.255 -3.471 27.941 1.00 58.69 122 ALA A O 1
ATOM 1002 N N . ALA A 1 123 ? -19.004 -5.591 27.771 1.00 49.88 123 ALA A N 1
ATOM 1003 C CA . ALA A 1 123 ? -20.391 -5.222 27.539 1.00 49.88 123 ALA A CA 1
ATOM 1004 C C . ALA A 1 123 ? -20.865 -4.386 28.733 1.00 49.88 123 ALA A C 1
ATOM 1006 O O . ALA A 1 123 ? -20.819 -4.846 29.873 1.00 49.88 123 ALA A O 1
ATOM 1007 N N . THR A 1 124 ? -21.286 -3.145 28.491 1.00 43.34 124 THR A N 1
ATOM 1008 C CA . THR A 1 124 ? -22.001 -2.394 29.521 1.00 43.34 124 THR A CA 1
ATOM 1009 C C . THR A 1 124 ? -23.387 -3.008 29.595 1.00 43.34 124 THR A C 1
ATOM 1011 O O . THR A 1 124 ? -24.261 -2.698 28.791 1.00 43.34 124 THR A O 1
ATOM 1014 N N . THR A 1 125 ? -23.564 -3.958 30.508 1.00 37.19 125 THR A N 1
ATOM 1015 C CA . THR A 1 125 ? -24.866 -4.527 30.835 1.00 37.19 125 THR A CA 1
ATOM 1016 C C . THR A 1 125 ? -25.753 -3.376 31.295 1.00 37.19 125 THR A C 1
ATOM 1018 O O . THR A 1 125 ? -25.543 -2.817 32.371 1.00 37.19 125 THR A O 1
ATOM 1021 N N . ALA A 1 126 ? -26.724 -2.981 30.473 1.00 42.16 126 ALA A N 1
ATOM 1022 C CA . ALA A 1 126 ? -27.781 -2.086 30.910 1.00 42.16 126 ALA A CA 1
ATOM 1023 C C . ALA A 1 126 ? -28.524 -2.789 32.055 1.00 42.16 126 ALA A C 1
ATOM 1025 O O . ALA A 1 126 ? -29.177 -3.814 31.850 1.00 42.16 126 ALA A O 1
ATOM 1026 N N . ALA A 1 127 ? -28.347 -2.287 33.277 1.00 41.09 127 ALA A N 1
ATOM 1027 C CA . ALA A 1 127 ? -29.038 -2.783 34.453 1.00 41.09 127 ALA A CA 1
ATOM 1028 C C . ALA A 1 127 ? -30.547 -2.642 34.221 1.00 41.09 127 ALA A C 1
ATOM 1030 O O . ALA A 1 127 ? -31.066 -1.530 34.130 1.00 41.09 127 ALA A O 1
ATOM 1031 N N . GLY A 1 128 ? -31.236 -3.779 34.103 1.00 43.75 128 GLY A N 1
ATOM 1032 C CA . GLY A 1 128 ? -32.689 -3.825 34.085 1.00 43.75 128 GLY A CA 1
ATOM 1033 C C . GLY A 1 128 ? -33.222 -3.138 35.336 1.00 43.75 128 GLY A C 1
ATOM 1034 O O . GLY A 1 128 ? -32.941 -3.557 36.461 1.00 43.75 128 GLY A O 1
ATOM 1035 N N . SER A 1 129 ? -33.961 -2.052 35.139 1.00 45.75 129 SER A N 1
ATOM 1036 C CA . SER A 1 129 ? -34.702 -1.382 36.194 1.00 45.75 129 SER A CA 1
ATOM 1037 C C . SER A 1 129 ? -35.706 -2.369 36.791 1.00 45.75 129 SER A C 1
ATOM 1039 O O . SER A 1 129 ? -36.615 -2.859 36.123 1.00 45.75 129 SER A O 1
ATOM 1041 N N . LYS A 1 130 ? -35.520 -2.685 38.075 1.00 54.41 130 LYS A N 1
ATOM 1042 C CA . LYS A 1 130 ? -36.502 -3.404 38.887 1.00 54.41 130 LYS A CA 1
ATOM 1043 C C . LYS A 1 130 ? -37.824 -2.615 38.852 1.00 54.41 130 LYS A C 1
ATOM 1045 O O . LYS A 1 130 ? -37.795 -1.431 39.197 1.00 54.41 130 LYS A O 1
ATOM 1050 N N . PRO A 1 131 ? -38.963 -3.209 38.453 1.00 50.16 131 PRO A N 1
ATOM 1051 C CA . PRO A 1 131 ? -40.238 -2.506 38.499 1.00 50.16 131 PRO A CA 1
ATOM 1052 C C . PRO A 1 131 ? -40.644 -2.250 39.963 1.00 50.16 131 PRO A C 1
ATOM 1054 O O . PRO A 1 131 ? -40.311 -3.061 40.837 1.00 50.16 131 PRO A O 1
ATOM 1057 N N . PRO A 1 132 ? -41.326 -1.128 40.257 1.00 49.91 132 PRO A N 1
ATOM 1058 C CA . PRO A 1 132 ? -41.767 -0.816 41.608 1.00 49.91 132 PRO A CA 1
ATOM 1059 C C . PRO A 1 132 ? -42.783 -1.858 42.087 1.00 49.91 132 PRO A C 1
ATOM 1061 O O . PRO A 1 132 ? -43.722 -2.211 41.376 1.00 49.91 132 PRO A O 1
ATOM 1064 N N . SER A 1 133 ? -42.563 -2.366 43.296 1.00 63.00 133 SER A N 1
ATOM 1065 C CA . SER A 1 133 ? -43.522 -3.181 44.038 1.00 63.00 133 SER A CA 1
ATOM 1066 C C . SER A 1 133 ? -44.686 -2.300 44.495 1.00 63.00 133 SER A C 1
ATOM 1068 O O . SER A 1 133 ? -44.444 -1.324 45.209 1.00 63.00 133 SER A O 1
ATOM 1070 N N . ASN A 1 134 ? -45.903 -2.649 44.064 1.00 60.53 134 ASN A N 1
ATOM 1071 C CA . ASN A 1 134 ? -47.159 -2.173 44.655 1.00 60.53 134 ASN A CA 1
ATOM 1072 C C . ASN A 1 134 ? -47.366 -2.754 46.055 1.00 60.53 134 ASN A C 1
ATOM 1074 O O . ASN A 1 134 ? -46.931 -3.910 46.272 1.00 60.53 134 ASN A O 1
#

Secondary structure (DSSP, 8-state):
-B-S-GGGTTPPPTT--S--SS-EEESS-EEEEEEEEEEPPTTEEESS---PPPEEBTBSEEEEEEEEE-TTS-EEEEEEEEEES-SSS-EEE-GGGHHHHHHHHHHHHHHHT--B-EEEPPP----PPPPPP-

Mean predicted aligned error: 7.41 Å

Solvent-accessible surface area (backbone atoms only — not comparable to full-atom values): 8263 Å² total; per-residue (Å²): 107,47,55,72,41,58,94,57,60,88,65,73,70,92,61,74,65,95,71,79,93,61,61,49,76,42,84,63,63,46,76,50,76,49,81,42,78,45,76,52,60,88,55,45,36,76,45,84,74,76,59,55,77,68,47,72,53,79,78,39,26,45,37,42,55,48,71,51,63,46,93,88,56,46,33,43,38,38,35,40,41,40,37,45,37,73,89,57,90,68,49,72,42,58,62,91,47,45,68,59,55,37,50,49,54,51,54,49,50,55,48,44,64,42,68,40,46,59,39,74,50,84,72,81,74,78,75,78,77,78,76,84,82,130